Protein AF-A0A161XFU1-F1 (afdb_monomer_lite)

Radius of gyration: 14.38 Å; chains: 1; bounding box: 30×26×40 Å

Organism: Pseudomonas fluorescens (NCBI:txid294)

Structure (mmCIF, N/CA/C/O backbone):
data_AF-A0A161XFU1-F1
#
_entry.id   AF-A0A161XFU1-F1
#
loop_
_atom_site.group_PDB
_atom_site.id
_atom_site.type_symbol
_atom_site.label_atom_id
_atom_site.label_alt_id
_atom_site.label_comp_id
_atom_site.label_asym_id
_atom_site.label_entity_id
_atom_site.label_seq_id
_atom_site.pdbx_PDB_ins_code
_atom_site.Cartn_x
_atom_site.Cartn_y
_atom_site.Cartn_z
_atom_site.occupancy
_atom_site.B_iso_or_equiv
_atom_site.auth_seq_id
_atom_site.auth_comp_id
_atom_site.auth_asym_id
_atom_site.auth_atom_id
_atom_site.pdbx_PDB_model_num
ATOM 1 N N . MET A 1 1 ? -3.200 -2.781 -22.031 1.00 53.62 1 MET A N 1
ATOM 2 C CA . MET A 1 1 ? -1.734 -2.933 -21.898 1.00 53.62 1 MET A CA 1
ATOM 3 C C . MET A 1 1 ? -1.191 -1.640 -21.330 1.00 53.62 1 MET A C 1
ATOM 5 O O . MET A 1 1 ? -1.473 -0.599 -21.905 1.00 53.62 1 MET A O 1
ATOM 9 N N . ILE A 1 2 ? -0.491 -1.700 -20.198 1.00 64.25 2 ILE A N 1
ATOM 10 C CA . ILE A 1 2 ? 0.211 -0.540 -19.637 1.00 64.25 2 ILE A CA 1
ATOM 11 C C . ILE A 1 2 ? 1.514 -0.381 -20.426 1.00 64.25 2 ILE A C 1
ATOM 13 O O . ILE A 1 2 ? 2.242 -1.356 -20.609 1.00 64.25 2 ILE A O 1
ATOM 17 N N . THR A 1 3 ? 1.764 0.816 -20.952 1.00 75.44 3 THR A N 1
ATOM 18 C CA . THR A 1 3 ? 2.994 1.145 -21.682 1.00 75.44 3 THR A CA 1
ATOM 19 C C . THR A 1 3 ? 4.200 1.005 -20.747 1.00 75.44 3 THR A C 1
ATOM 21 O O . THR A 1 3 ? 4.110 1.464 -19.606 1.00 75.44 3 THR A O 1
ATOM 24 N N . PRO A 1 4 ? 5.319 0.395 -21.184 1.00 80.19 4 PRO A N 1
ATOM 25 C CA . PRO A 1 4 ? 6.513 0.295 -20.352 1.00 80.19 4 PRO A CA 1
ATOM 26 C C . PRO A 1 4 ? 7.020 1.688 -19.964 1.00 80.19 4 PRO A C 1
ATOM 28 O O . PRO A 1 4 ? 7.076 2.598 -20.794 1.00 80.19 4 PRO A O 1
ATOM 31 N N . LEU A 1 5 ? 7.364 1.848 -18.686 1.00 86.00 5 LEU A N 1
ATOM 32 C CA . LEU A 1 5 ? 7.934 3.085 -18.163 1.00 86.00 5 LEU A CA 1
ATOM 33 C C . LEU A 1 5 ? 9.345 3.319 -18.714 1.00 86.00 5 LEU A C 1
ATOM 35 O O . LEU A 1 5 ? 10.086 2.375 -18.985 1.00 86.00 5 LEU A O 1
ATOM 39 N N . SER A 1 6 ? 9.736 4.590 -18.824 1.00 91.50 6 SER A N 1
ATOM 40 C CA . SER A 1 6 ? 11.137 4.941 -19.049 1.00 91.50 6 SER A CA 1
ATOM 41 C C . SER A 1 6 ? 11.985 4.577 -17.826 1.00 91.50 6 SER A C 1
ATOM 43 O O . SER A 1 6 ? 11.494 4.557 -16.695 1.00 91.50 6 SER A O 1
ATOM 45 N N . GLU A 1 7 ? 13.283 4.350 -18.033 1.00 88.06 7 GLU A N 1
ATOM 46 C CA . GLU A 1 7 ? 14.216 4.088 -16.928 1.00 88.06 7 GLU A CA 1
ATOM 47 C C . GLU A 1 7 ? 14.230 5.222 -15.899 1.00 88.06 7 GLU A C 1
ATOM 49 O O . GLU A 1 7 ? 14.316 4.971 -14.700 1.00 88.06 7 GLU A O 1
ATOM 54 N N . GLU A 1 8 ? 14.102 6.471 -16.353 1.00 90.81 8 GLU A N 1
ATOM 55 C CA . GLU A 1 8 ? 14.011 7.628 -15.463 1.00 90.81 8 GLU A CA 1
ATOM 56 C C . GLU A 1 8 ? 12.753 7.574 -14.592 1.00 90.81 8 GLU A C 1
ATOM 58 O O . GLU A 1 8 ? 12.837 7.764 -13.383 1.00 90.81 8 GLU A O 1
ATOM 63 N N . ALA A 1 9 ? 11.594 7.234 -15.164 1.00 88.81 9 ALA A N 1
ATOM 64 C CA . ALA A 1 9 ? 10.366 7.085 -14.388 1.00 88.81 9 ALA A CA 1
ATOM 65 C C . ALA A 1 9 ? 10.479 5.950 -13.355 1.00 88.81 9 ALA A C 1
ATOM 67 O O . ALA A 1 9 ? 10.044 6.111 -12.215 1.00 88.81 9 ALA A O 1
ATOM 68 N N . ILE A 1 10 ? 11.111 4.829 -13.721 1.00 88.25 10 ILE A N 1
ATOM 69 C CA . ILE A 1 10 ? 11.397 3.730 -12.789 1.00 88.25 10 ILE A CA 1
ATOM 70 C C . ILE A 1 10 ? 12.285 4.219 -11.639 1.00 88.25 10 ILE A C 1
ATOM 72 O O . ILE A 1 10 ? 11.958 3.970 -10.478 1.00 88.25 10 ILE A O 1
ATOM 76 N N . ARG A 1 11 ? 13.367 4.953 -11.933 1.00 87.81 11 ARG A N 1
ATOM 77 C CA . ARG A 1 11 ? 14.250 5.530 -10.905 1.00 87.81 11 ARG A CA 1
ATOM 78 C C . ARG A 1 11 ? 13.501 6.472 -9.964 1.00 87.81 11 ARG A C 1
ATOM 80 O O . ARG A 1 11 ? 13.648 6.344 -8.753 1.00 87.81 11 ARG A O 1
ATOM 87 N N . LEU A 1 12 ? 12.679 7.374 -10.503 1.00 88.31 12 LEU A N 1
ATOM 88 C CA . LEU A 1 12 ? 11.903 8.337 -9.713 1.00 88.31 12 LEU A CA 1
ATOM 89 C C . LEU A 1 12 ? 10.894 7.653 -8.783 1.00 88.31 12 LEU A C 1
ATOM 91 O O . LEU A 1 12 ? 10.704 8.089 -7.649 1.00 88.31 12 LEU A O 1
ATOM 95 N N . LEU A 1 13 ? 10.263 6.568 -9.235 1.00 87.00 13 LEU A N 1
ATOM 96 C CA . LEU A 1 13 ? 9.339 5.792 -8.403 1.00 87.00 13 LEU A CA 1
ATOM 97 C C . LEU A 1 13 ? 10.064 4.977 -7.323 1.00 87.00 13 LEU A C 1
ATOM 99 O O . LEU A 1 13 ? 9.500 4.721 -6.260 1.00 87.00 13 LEU A O 1
ATOM 103 N N . GLN A 1 14 ? 11.324 4.612 -7.551 1.00 82.19 14 GLN A N 1
ATOM 104 C CA . GLN A 1 14 ? 12.184 3.913 -6.593 1.00 82.19 14 GLN A CA 1
ATOM 105 C C . GLN A 1 14 ? 12.874 4.876 -5.599 1.00 82.19 14 GLN A C 1
ATOM 107 O O . GLN A 1 14 ? 14.047 4.708 -5.271 1.00 82.19 14 GLN A O 1
ATOM 112 N N . PHE A 1 15 ? 12.161 5.893 -5.101 1.00 77.75 15 PHE A N 1
ATOM 113 C CA . PHE A 1 15 ? 12.719 6.934 -4.228 1.00 77.75 15 PHE A CA 1
ATOM 114 C C . PHE A 1 15 ? 12.565 6.654 -2.717 1.00 77.75 15 PHE A C 1
ATOM 116 O O . PHE A 1 15 ? 11.462 6.424 -2.200 1.00 77.75 15 PHE A O 1
ATOM 123 N N . GLY A 1 16 ? 13.674 6.792 -1.978 1.00 74.00 16 GLY A N 1
ATOM 124 C CA . GLY A 1 16 ? 13.762 6.629 -0.521 1.00 74.00 16 GLY A CA 1
ATOM 125 C C . GLY A 1 16 ? 13.770 5.156 -0.120 1.00 74.00 16 GLY A C 1
ATOM 126 O O . GLY A 1 16 ? 14.824 4.535 -0.054 1.00 74.00 16 GLY A O 1
ATOM 127 N N . ASN A 1 17 ? 12.577 4.600 0.078 1.00 66.38 17 ASN A N 1
ATOM 128 C CA . ASN A 1 17 ? 12.333 3.167 0.199 1.00 66.38 17 ASN A CA 1
ATOM 129 C C . ASN A 1 17 ? 11.638 2.733 -1.094 1.00 66.38 17 ASN A C 1
ATOM 131 O O . ASN A 1 17 ? 10.654 3.362 -1.490 1.00 66.38 17 ASN A O 1
ATOM 135 N N . SER A 1 18 ? 12.162 1.70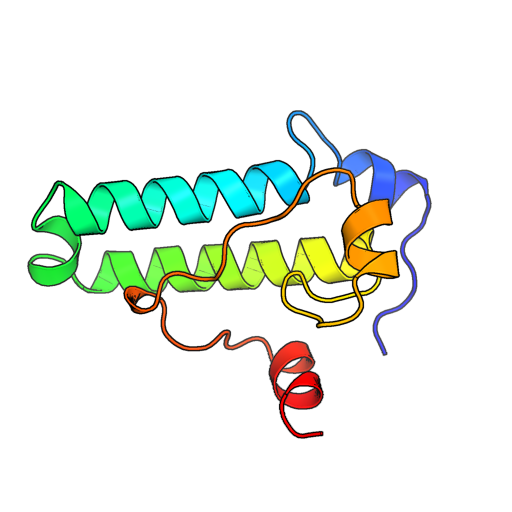6 -1.765 1.00 87.88 18 SER A N 1
ATOM 136 C CA . SER A 1 18 ? 11.613 1.168 -3.016 1.00 87.88 18 SER A CA 1
ATOM 137 C C . SER A 1 18 ? 10.091 1.000 -2.963 1.00 87.88 18 SER A C 1
ATOM 139 O O . SER A 1 18 ? 9.514 0.801 -1.890 1.00 87.88 18 SER A O 1
ATOM 141 N N . VAL A 1 19 ? 9.414 0.991 -4.117 1.00 90.56 19 VAL A N 1
ATOM 142 C CA . VAL A 1 19 ? 7.951 0.755 -4.163 1.00 90.56 19 VAL A CA 1
ATOM 143 C C . VAL A 1 19 ? 7.565 -0.536 -3.425 1.00 90.56 19 VAL A C 1
ATOM 145 O O . VAL A 1 19 ? 6.518 -0.618 -2.794 1.00 90.56 19 VAL A O 1
ATOM 148 N N . ASN A 1 20 ? 8.455 -1.530 -3.449 1.00 90.81 20 ASN A N 1
ATOM 149 C CA . ASN A 1 20 ? 8.309 -2.800 -2.735 1.00 90.81 20 ASN A CA 1
ATOM 150 C C . ASN A 1 20 ? 8.262 -2.585 -1.233 1.00 90.81 20 ASN A C 1
ATOM 152 O O . ASN A 1 20 ? 7.335 -3.042 -0.572 1.00 90.81 20 ASN A O 1
ATOM 156 N N . LYS A 1 21 ? 9.259 -1.866 -0.712 1.00 90.06 21 LYS A N 1
ATOM 157 C CA . LYS A 1 21 ? 9.381 -1.616 0.714 1.00 90.06 21 LYS A CA 1
ATOM 158 C C . LYS A 1 21 ? 8.229 -0.755 1.224 1.00 90.06 21 LYS A C 1
ATOM 160 O O . LYS A 1 21 ? 7.683 -1.065 2.270 1.00 90.06 21 LYS A O 1
ATOM 165 N N . ARG A 1 22 ? 7.782 0.238 0.448 1.00 92.69 22 ARG A N 1
ATOM 166 C CA . ARG A 1 22 ? 6.610 1.061 0.797 1.00 92.69 22 ARG A CA 1
ATOM 167 C C . ARG A 1 22 ? 5.313 0.259 0.851 1.00 92.69 22 ARG A C 1
ATOM 169 O O . ARG A 1 22 ? 4.523 0.456 1.767 1.00 92.69 22 ARG A O 1
ATOM 176 N N . LEU A 1 23 ? 5.085 -0.631 -0.117 1.00 94.75 23 LEU A N 1
ATOM 177 C CA . LEU A 1 23 ? 3.909 -1.504 -0.107 1.00 94.75 23 LEU A CA 1
ATOM 178 C C . LEU A 1 23 ? 3.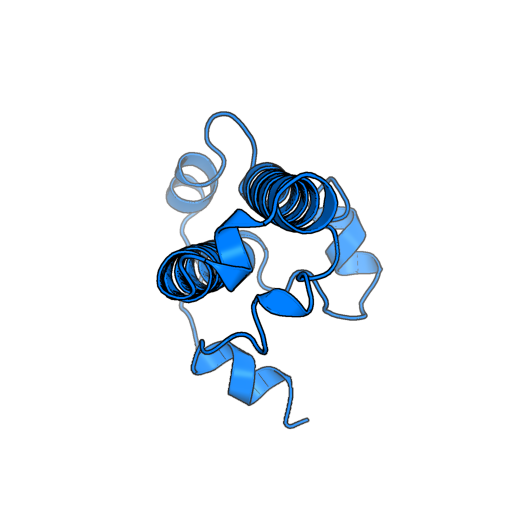947 -2.477 1.080 1.00 94.75 23 LEU A C 1
ATOM 180 O O . LEU A 1 23 ? 2.932 -2.690 1.735 1.00 94.75 23 LEU A O 1
ATOM 184 N N . ASP A 1 24 ? 5.119 -3.029 1.383 1.00 94.44 24 ASP A N 1
ATOM 185 C CA . ASP A 1 24 ? 5.326 -3.896 2.543 1.00 94.44 24 ASP A CA 1
ATOM 186 C C . ASP A 1 24 ? 5.078 -3.167 3.879 1.00 94.44 24 ASP A C 1
ATOM 188 O O . ASP A 1 24 ? 4.307 -3.651 4.705 1.00 94.44 24 ASP A O 1
ATOM 192 N N . GLU A 1 25 ? 5.657 -1.976 4.058 1.00 95.12 25 GLU A N 1
ATOM 193 C CA . GLU A 1 25 ? 5.484 -1.129 5.250 1.00 95.12 25 GLU A CA 1
ATOM 194 C C . GLU A 1 25 ? 4.028 -0.676 5.431 1.00 95.12 25 GLU A C 1
ATOM 196 O O . GLU A 1 25 ? 3.522 -0.658 6.551 1.00 95.12 25 GLU A O 1
ATOM 201 N N . HIS A 1 26 ? 3.321 -0.359 4.340 1.00 97.19 26 HIS A N 1
ATOM 202 C CA . HIS A 1 26 ? 1.889 -0.043 4.385 1.00 97.19 26 HIS A CA 1
ATOM 203 C C . HIS A 1 26 ? 1.070 -1.218 4.927 1.00 97.19 26 HIS A C 1
ATOM 205 O O . HIS A 1 26 ? 0.232 -1.046 5.812 1.00 97.19 26 HIS A O 1
ATOM 211 N N . ARG A 1 27 ? 1.335 -2.432 4.433 1.00 97.62 27 ARG A N 1
ATOM 212 C CA . ARG A 1 27 ? 0.632 -3.646 4.875 1.00 9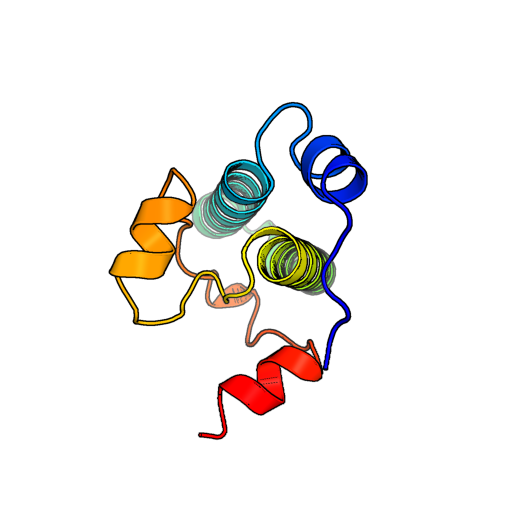7.62 27 ARG A CA 1
ATOM 213 C C . ARG A 1 27 ? 0.950 -3.996 6.326 1.00 97.62 27 ARG A C 1
ATOM 215 O O . ARG A 1 27 ? 0.043 -4.377 7.063 1.00 97.62 27 ARG A O 1
ATOM 222 N N . GLU A 1 28 ? 2.201 -3.820 6.746 1.00 97.81 28 GLU A N 1
ATOM 223 C CA . GLU A 1 28 ? 2.620 -3.967 8.144 1.00 97.81 28 GLU A CA 1
ATOM 224 C C . GLU A 1 28 ? 1.919 -2.952 9.059 1.00 97.81 28 GLU A C 1
ATOM 226 O O . GLU A 1 28 ? 1.402 -3.334 10.108 1.00 97.81 28 GLU A O 1
ATOM 231 N N . LEU A 1 29 ? 1.817 -1.685 8.641 1.00 98.06 29 LEU A N 1
ATOM 232 C CA . LEU A 1 29 ? 1.096 -0.648 9.380 1.00 98.06 29 LEU A CA 1
ATOM 233 C C . LEU A 1 29 ? -0.387 -1.001 9.551 1.00 98.06 29 LEU A C 1
ATOM 235 O O . LEU A 1 29 ? -0.908 -0.931 10.664 1.00 98.06 29 LEU A O 1
ATOM 239 N N . VAL A 1 30 ? -1.062 -1.405 8.470 1.00 98.38 30 VAL A N 1
ATOM 240 C CA . VAL A 1 30 ? -2.472 -1.825 8.517 1.00 98.38 30 VAL A CA 1
ATOM 241 C C . VAL A 1 30 ? -2.653 -2.985 9.492 1.00 98.38 30 VAL A C 1
ATOM 243 O O . VAL A 1 30 ? -3.516 -2.911 10.365 1.00 98.38 30 VAL A O 1
ATOM 246 N N . GLN A 1 31 ? -1.815 -4.019 9.391 1.00 98.19 31 GLN A N 1
ATOM 247 C CA . GLN A 1 31 ? -1.883 -5.172 10.285 1.00 98.19 31 GLN A CA 1
ATOM 248 C C . GLN A 1 31 ? -1.624 -4.775 11.745 1.00 98.19 31 GLN A C 1
ATOM 250 O O . GLN A 1 31 ? -2.322 -5.238 12.645 1.00 98.19 31 GLN A O 1
ATOM 255 N N . SER A 1 32 ? -0.661 -3.884 11.998 1.00 98.31 32 SER A N 1
ATOM 256 C CA . SER A 1 32 ? -0.375 -3.393 13.348 1.00 98.31 32 SER A CA 1
ATOM 257 C C . SER A 1 32 ? -1.563 -2.641 13.945 1.00 98.31 32 SER A C 1
ATOM 259 O O . SER A 1 32 ? -1.851 -2.827 15.127 1.00 98.31 32 SER A O 1
ATOM 261 N N . ILE A 1 33 ? -2.251 -1.807 13.159 1.00 98.19 33 ILE A N 1
ATOM 262 C CA . ILE A 1 33 ? -3.447 -1.076 13.604 1.00 98.19 33 ILE A CA 1
ATOM 263 C C . ILE A 1 33 ? -4.590 -2.050 13.897 1.00 98.19 33 ILE A C 1
ATOM 265 O O . ILE A 1 33 ? -5.220 -1.930 14.947 1.00 98.19 33 ILE A O 1
ATOM 269 N N . GLU A 1 34 ? -4.836 -3.010 13.002 1.00 97.50 34 GLU A N 1
ATOM 270 C CA . GLU A 1 34 ? -5.890 -4.020 13.156 1.00 97.50 34 GLU A CA 1
ATOM 271 C C . GLU A 1 34 ? -5.690 -4.867 14.418 1.00 97.50 34 GLU A C 1
ATOM 273 O O . GLU A 1 34 ? -6.631 -5.082 15.174 1.00 97.50 34 GLU A O 1
ATOM 278 N N . VAL A 1 35 ? -4.461 -5.329 14.662 1.00 97.62 35 VAL A N 1
ATOM 279 C CA . VAL A 1 35 ? -4.157 -6.230 15.784 1.00 97.62 35 VAL A CA 1
ATOM 280 C C . VAL A 1 35 ? -4.040 -5.481 17.113 1.00 97.62 35 VAL A C 1
ATOM 282 O O . VAL A 1 35 ? -4.343 -6.048 18.161 1.00 97.62 35 VAL A O 1
ATOM 285 N N . SER A 1 36 ? -3.596 -4.222 17.095 1.00 97.94 36 SER A N 1
ATOM 286 C CA . SER A 1 36 ? -3.257 -3.493 18.328 1.00 97.94 36 SER A CA 1
ATOM 287 C C . SER A 1 36 ? -4.330 -2.501 18.779 1.00 97.94 36 SER A C 1
ATOM 289 O O . SER A 1 36 ? -4.194 -1.920 19.854 1.00 97.94 36 SER A O 1
ATOM 291 N N . THR A 1 37 ? -5.369 -2.252 17.973 1.00 97.62 37 THR A N 1
ATOM 292 C CA . THR A 1 37 ? -6.385 -1.223 18.255 1.00 97.62 37 THR A CA 1
ATOM 293 C C . THR A 1 37 ? -7.782 -1.633 17.777 1.00 97.62 37 THR A C 1
ATOM 295 O O . THR A 1 37 ? -7.936 -2.531 16.959 1.00 97.62 37 THR A O 1
ATOM 298 N N . SER A 1 38 ? -8.813 -0.915 18.229 1.00 97.50 38 SER A N 1
ATOM 299 C CA . SER A 1 38 ? -10.193 -0.998 17.724 1.00 97.50 38 SER A CA 1
ATOM 300 C C . SER A 1 38 ? -10.499 0.008 16.601 1.00 97.50 38 SER A C 1
ATOM 302 O O . SER A 1 38 ? -11.651 0.155 16.196 1.00 97.50 38 SER A O 1
ATOM 304 N N . LEU A 1 39 ? -9.495 0.716 16.062 1.00 97.88 39 LEU A N 1
ATOM 305 C CA . LEU A 1 39 ? -9.718 1.855 15.160 1.00 97.88 39 LEU A CA 1
ATOM 306 C C . LEU A 1 39 ? -10.576 1.492 13.939 1.00 97.88 39 LEU A C 1
ATOM 308 O O . LEU A 1 39 ? -11.467 2.250 13.555 1.00 97.88 39 LEU A O 1
ATOM 312 N N . PHE A 1 40 ? -10.329 0.335 13.326 1.00 97.25 40 PHE A N 1
ATOM 313 C CA . PHE A 1 40 ? -11.038 -0.078 12.115 1.00 97.25 40 PHE A CA 1
ATOM 314 C C . PHE A 1 40 ? -12.498 -0.475 12.355 1.00 97.25 40 PHE A C 1
ATOM 316 O O . PHE A 1 40 ? -13.315 -0.291 11.453 1.00 97.25 40 PHE A O 1
ATOM 323 N N . SER A 1 41 ? -12.854 -0.951 13.551 1.00 96.19 41 SER A N 1
ATOM 324 C CA . SER A 1 41 ? -14.254 -1.223 13.895 1.00 96.19 41 SER A CA 1
ATOM 325 C C . SER A 1 41 ? -14.999 0.055 14.285 1.00 96.19 41 SER A C 1
ATOM 327 O O . SER A 1 41 ? -16.147 0.244 13.889 1.00 96.19 41 SER A O 1
ATOM 329 N N . GLU A 1 42 ? -14.340 0.973 14.994 1.00 97.88 42 GLU A N 1
ATOM 330 C CA . GLU A 1 42 ? -14.932 2.251 15.412 1.00 97.88 42 GLU A CA 1
ATOM 331 C C . GLU A 1 42 ? -15.096 3.246 14.259 1.00 97.88 42 GLU A C 1
ATOM 333 O O . GLU A 1 42 ? -16.017 4.070 14.250 1.00 97.88 42 GLU A O 1
ATOM 338 N N . LYS A 1 43 ? -14.181 3.200 13.287 1.00 97.44 43 LYS A N 1
ATOM 339 C CA . LYS A 1 43 ? -14.098 4.138 12.163 1.00 97.44 43 LYS A CA 1
ATOM 340 C C . LYS A 1 43 ? -13.835 3.377 10.851 1.00 97.44 43 LYS A C 1
ATOM 342 O O . LYS A 1 43 ? -12.749 3.493 10.278 1.00 97.44 43 LYS A O 1
ATOM 347 N N . PRO A 1 44 ? -14.842 2.660 10.307 1.00 95.06 44 PRO A N 1
ATOM 348 C CA . PRO A 1 44 ? -14.670 1.793 9.133 1.00 95.06 44 PRO A CA 1
ATOM 349 C C . PRO A 1 44 ? -14.156 2.503 7.874 1.00 95.06 44 PRO A C 1
ATOM 351 O O . PRO A 1 44 ? -13.534 1.890 7.011 1.00 95.06 44 PRO A O 1
ATOM 354 N N . TRP A 1 45 ? -14.369 3.816 7.763 1.00 97.00 45 TRP A N 1
ATOM 355 C CA . TRP A 1 45 ? -13.880 4.617 6.642 1.00 97.00 45 TRP A CA 1
ATOM 356 C C . TRP A 1 45 ? -12.342 4.634 6.537 1.00 97.00 45 TRP A C 1
ATOM 358 O O . TRP A 1 45 ? -11.816 4.769 5.431 1.00 97.00 45 TRP A O 1
ATOM 368 N N . HIS A 1 46 ? -11.609 4.416 7.639 1.00 97.88 46 HIS A N 1
ATOM 369 C CA . HIS A 1 46 ? -10.152 4.254 7.591 1.00 97.88 46 HIS A CA 1
ATOM 370 C C . HIS A 1 46 ? -9.735 3.027 6.780 1.00 97.88 46 HIS A C 1
ATOM 372 O O . HIS A 1 46 ? -8.783 3.118 6.007 1.00 97.88 46 HIS A O 1
ATOM 378 N N . VAL A 1 47 ? -10.469 1.914 6.892 1.00 98.06 47 VAL A N 1
ATOM 379 C CA . VAL A 1 47 ? -10.204 0.699 6.107 1.00 98.06 47 VAL A CA 1
ATOM 380 C C . VAL A 1 47 ? -10.313 1.008 4.616 1.00 98.06 47 VAL A C 1
ATOM 382 O O . VAL A 1 47 ? -9.413 0.676 3.849 1.00 98.06 47 VAL A O 1
ATOM 385 N N . SER A 1 48 ? -11.357 1.736 4.208 1.00 97.19 48 SER A N 1
ATOM 386 C CA . SER A 1 48 ? -11.552 2.151 2.813 1.00 97.19 48 SER A CA 1
ATOM 387 C C . SER A 1 48 ? -10.402 3.013 2.274 1.00 97.19 48 SER A C 1
ATOM 389 O O . SER A 1 48 ? -9.988 2.831 1.124 1.00 97.19 48 SER A O 1
ATOM 391 N N . HIS A 1 49 ? -9.853 3.933 3.078 1.00 97.88 49 HIS A N 1
ATOM 392 C CA . HIS A 1 49 ? -8.676 4.714 2.672 1.00 97.88 49 HIS A CA 1
ATOM 393 C C . HIS A 1 49 ? -7.421 3.853 2.563 1.00 97.88 49 HIS A C 1
ATOM 395 O O . HIS A 1 49 ? -6.722 3.940 1.554 1.00 97.88 49 HIS A O 1
ATOM 401 N N . MET A 1 50 ? -7.163 2.999 3.554 1.00 98.31 50 MET A N 1
ATOM 402 C CA . MET A 1 50 ? -5.998 2.112 3.563 1.00 98.31 50 MET A CA 1
ATOM 403 C C . MET A 1 50 ? -6.035 1.118 2.396 1.00 98.31 50 MET A C 1
ATOM 405 O O . MET A 1 50 ? -5.009 0.871 1.765 1.00 98.31 50 MET A O 1
ATOM 409 N N . ALA A 1 51 ? -7.218 0.601 2.050 1.00 98.31 51 ALA A N 1
ATOM 410 C CA . ALA A 1 51 ? -7.414 -0.271 0.895 1.00 98.31 51 ALA A CA 1
ATOM 411 C C . ALA A 1 51 ? -7.130 0.470 -0.418 1.00 98.31 51 ALA A C 1
ATOM 413 O O . A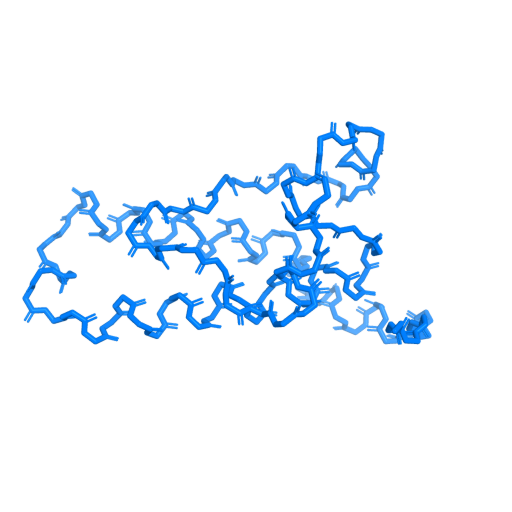LA A 1 51 ? -6.453 -0.056 -1.294 1.00 98.31 51 ALA A O 1
ATOM 414 N N . THR A 1 52 ? -7.585 1.721 -0.535 1.00 98.06 52 THR A N 1
A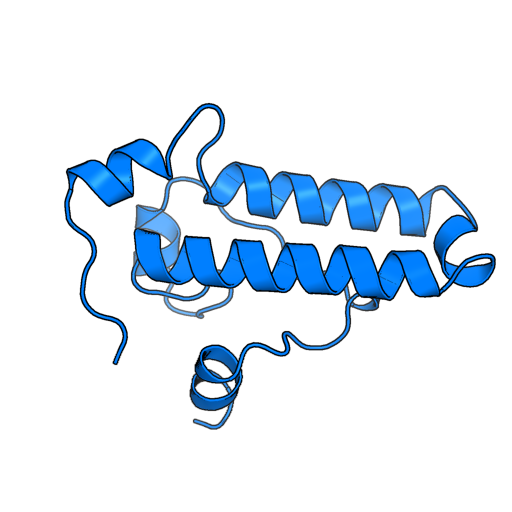TOM 415 C CA . THR A 1 52 ? -7.323 2.560 -1.717 1.00 98.06 52 THR A CA 1
ATOM 416 C C . THR A 1 52 ? -5.832 2.890 -1.863 1.00 98.06 52 THR A C 1
ATOM 418 O O . THR A 1 52 ? -5.307 2.918 -2.976 1.00 98.06 52 THR A O 1
ATOM 421 N N . GLN A 1 53 ? -5.128 3.116 -0.751 1.00 97.94 53 GLN A N 1
ATOM 422 C CA . GLN A 1 53 ? -3.677 3.310 -0.748 1.00 97.94 53 GLN A CA 1
ATOM 423 C C . GLN A 1 53 ? -2.923 2.033 -1.143 1.00 97.94 53 GLN A C 1
ATOM 425 O O . GLN A 1 53 ? -1.989 2.117 -1.939 1.00 97.94 53 GLN A O 1
ATOM 430 N N . ASP A 1 54 ? -3.349 0.861 -0.655 1.00 98.06 54 ASP A N 1
ATOM 431 C CA . ASP A 1 54 ? -2.767 -0.425 -1.062 1.00 98.06 54 ASP A CA 1
ATOM 432 C C . ASP A 1 54 ? -2.970 -0.663 -2.565 1.00 98.06 54 ASP A C 1
ATOM 434 O O . ASP A 1 54 ? -2.002 -0.954 -3.262 1.00 98.06 54 ASP A O 1
ATOM 438 N N . ASP A 1 55 ? -4.179 -0.427 -3.095 1.00 97.69 55 ASP A N 1
ATOM 439 C CA . ASP A 1 55 ? -4.473 -0.513 -4.534 1.00 97.69 55 ASP A CA 1
ATOM 440 C C . ASP A 1 55 ? -3.540 0.405 -5.346 1.00 97.69 55 ASP A C 1
ATOM 442 O O . ASP A 1 55 ? -2.937 -0.012 -6.334 1.00 97.69 55 ASP A O 1
ATOM 446 N N . TYR A 1 56 ? -3.351 1.655 -4.916 1.00 97.00 56 TYR A N 1
ATOM 447 C CA . TYR A 1 56 ? -2.436 2.580 -5.588 1.00 97.00 56 TYR A CA 1
ATOM 448 C C . TYR A 1 56 ? -0.981 2.083 -5.576 1.00 97.00 56 TYR A C 1
ATOM 450 O O . TYR A 1 56 ? -0.299 2.116 -6.604 1.00 97.00 56 TYR A O 1
ATOM 458 N N . LEU A 1 57 ? -0.505 1.571 -4.440 1.00 9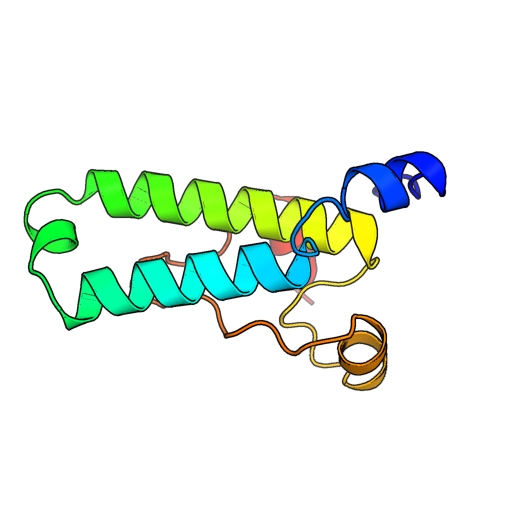5.69 57 LEU A N 1
ATOM 459 C CA . LEU A 1 57 ? 0.842 1.012 -4.313 1.00 95.69 57 LEU A CA 1
ATOM 460 C C . LEU A 1 57 ? 1.015 -0.275 -5.135 1.00 95.69 57 LEU A C 1
ATOM 462 O O . LEU A 1 57 ? 2.076 -0.473 -5.726 1.00 95.69 57 LEU A O 1
ATOM 466 N N . MET A 1 58 ? -0.022 -1.110 -5.253 1.00 94.81 58 MET A N 1
ATOM 467 C CA . MET A 1 58 ? -0.032 -2.269 -6.153 1.00 94.81 58 MET A CA 1
ATOM 468 C C . MET A 1 58 ? 0.109 -1.849 -7.619 1.00 94.81 58 MET A C 1
ATOM 470 O O . MET A 1 58 ? 0.888 -2.459 -8.350 1.00 94.81 58 MET A O 1
ATOM 474 N N . ARG A 1 59 ? -0.582 -0.784 -8.052 1.00 94.44 59 ARG A N 1
ATOM 475 C CA . ARG A 1 59 ? -0.424 -0.227 -9.406 1.00 94.44 59 ARG A CA 1
ATOM 476 C C . ARG A 1 59 ? 1.008 0.241 -9.649 1.00 94.44 59 ARG A C 1
ATOM 478 O O . ARG A 1 59 ? 1.599 -0.124 -10.660 1.00 94.44 59 ARG A O 1
ATOM 485 N N . LEU A 1 60 ? 1.589 1.004 -8.721 1.00 93.12 60 LEU A N 1
ATOM 486 C CA . LEU A 1 60 ? 2.986 1.436 -8.840 1.00 93.12 60 LEU A CA 1
ATOM 487 C C . LEU A 1 60 ? 3.943 0.242 -8.893 1.00 93.12 60 LEU A C 1
ATOM 489 O O . LEU A 1 60 ? 4.881 0.242 -9.687 1.00 93.12 60 LEU A O 1
ATOM 493 N N . PHE A 1 61 ? 3.697 -0.789 -8.081 1.00 92.62 61 PHE A N 1
ATOM 494 C CA . PHE A 1 61 ? 4.489 -2.014 -8.098 1.00 92.62 61 PHE A CA 1
ATOM 495 C C . PHE A 1 61 ? 4.437 -2.665 -9.485 1.00 92.62 61 PHE A C 1
ATOM 497 O O . PHE A 1 61 ? 5.483 -2.957 -10.063 1.00 92.62 61 PHE A O 1
ATOM 504 N N . GLN A 1 62 ? 3.238 -2.824 -10.049 1.00 90.94 62 GLN A N 1
ATOM 505 C CA . GLN A 1 62 ? 3.050 -3.387 -11.383 1.00 90.94 62 GLN A CA 1
ATOM 506 C C . GLN A 1 62 ? 3.755 -2.557 -12.459 1.00 90.94 62 GLN A C 1
ATOM 508 O O . GLN A 1 62 ? 4.395 -3.130 -13.338 1.00 90.94 62 GLN A O 1
ATOM 513 N N . MET A 1 63 ? 3.691 -1.227 -12.379 1.00 90.12 63 MET A N 1
ATOM 514 C CA . MET A 1 63 ? 4.327 -0.342 -13.357 1.00 90.12 63 MET A CA 1
ATOM 515 C C . MET A 1 63 ? 5.856 -0.429 -13.313 1.00 90.12 63 MET A C 1
ATOM 517 O O . MET A 1 63 ? 6.507 -0.354 -14.352 1.00 90.12 63 MET A O 1
ATOM 521 N N . VAL A 1 64 ? 6.429 -0.586 -12.118 1.00 88.88 64 VAL A N 1
ATOM 522 C CA . VAL A 1 64 ? 7.882 -0.654 -11.914 1.00 88.88 64 VAL A CA 1
ATOM 523 C C . VAL A 1 64 ? 8.448 -2.039 -12.240 1.00 88.88 64 VAL A C 1
ATOM 525 O O . VAL A 1 64 ? 9.536 -2.127 -12.800 1.00 88.88 64 VAL A O 1
ATOM 528 N N . HIS A 1 65 ? 7.728 -3.114 -11.905 1.00 86.12 65 HIS A N 1
ATOM 529 C CA . HIS A 1 65 ? 8.246 -4.492 -11.986 1.00 86.12 65 HIS A CA 1
ATOM 530 C C . HIS A 1 65 ? 7.642 -5.330 -13.114 1.00 86.12 65 HIS A C 1
ATOM 532 O O . HIS A 1 65 ? 8.162 -6.396 -13.438 1.00 86.12 65 HIS A O 1
ATOM 538 N N . GLY A 1 66 ? 6.535 -4.890 -13.714 1.00 85.88 66 GLY A N 1
ATOM 539 C CA . GLY A 1 66 ? 5.827 -5.646 -14.752 1.00 85.88 66 GLY A CA 1
ATOM 540 C C . GLY A 1 66 ? 5.148 -6.927 -14.247 1.00 85.88 66 GLY A C 1
ATOM 541 O O . GLY A 1 66 ? 4.836 -7.816 -15.046 1.00 85.88 66 GLY A O 1
ATOM 542 N N . CYS A 1 67 ? 4.939 -7.058 -12.936 1.00 87.56 67 CYS A N 1
ATOM 543 C CA . CYS A 1 67 ? 4.197 -8.152 -12.311 1.00 87.56 67 CYS A CA 1
ATOM 544 C C . CYS A 1 67 ? 3.478 -7.688 -11.046 1.00 87.56 67 CYS A C 1
ATOM 546 O O . CYS A 1 67 ? 3.821 -6.648 -10.484 1.00 87.56 67 CYS A O 1
ATOM 548 N N . TRP A 1 68 ? 2.517 -8.476 -10.575 1.00 90.00 68 TRP A N 1
ATOM 549 C CA . TRP A 1 68 ? 1.846 -8.240 -9.295 1.00 90.00 68 TRP A CA 1
ATOM 550 C C . TRP A 1 68 ? 2.638 -8.813 -8.107 1.00 90.00 68 TRP A C 1
ATOM 552 O O . TRP A 1 68 ? 3.393 -9.775 -8.277 1.00 90.00 68 TRP A O 1
ATOM 562 N N . PRO A 1 69 ? 2.509 -8.234 -6.897 1.00 88.62 69 PRO A N 1
ATOM 563 C CA . PRO A 1 69 ? 3.279 -8.662 -5.720 1.00 88.62 69 PRO A CA 1
ATOM 564 C C . PRO A 1 69 ? 2.940 -10.084 -5.240 1.00 88.62 69 PRO A C 1
ATOM 566 O O . PRO A 1 69 ? 3.742 -10.720 -4.554 1.00 88.62 69 PRO A O 1
ATOM 569 N N . ASP A 1 70 ? 1.763 -10.581 -5.600 1.00 86.25 70 ASP A N 1
ATOM 570 C CA . ASP A 1 70 ? 1.217 -11.892 -5.269 1.00 86.25 70 ASP A CA 1
ATOM 571 C C . ASP A 1 70 ? 1.245 -12.884 -6.445 1.00 86.25 70 ASP A C 1
ATOM 573 O O . ASP A 1 70 ? 0.808 -14.025 -6.290 1.00 86.25 70 ASP A O 1
ATOM 577 N N . GLU A 1 71 ? 1.834 -12.508 -7.590 1.00 82.50 71 GLU A N 1
ATOM 578 C CA . GLU A 1 71 ? 2.053 -13.446 -8.693 1.00 82.50 71 GLU A CA 1
ATOM 579 C C . GLU A 1 71 ? 2.874 -14.662 -8.208 1.00 82.50 71 GLU A C 1
ATOM 581 O O . GLU A 1 71 ? 3.954 -14.502 -7.625 1.00 82.50 71 GLU A O 1
ATOM 586 N N . PRO A 1 72 ? 2.439 -15.904 -8.497 1.00 67.81 72 PRO A N 1
ATOM 587 C CA . PRO A 1 72 ? 3.096 -17.118 -8.005 1.00 67.81 72 PRO A CA 1
ATOM 588 C C . PRO A 1 72 ? 4.490 -17.350 -8.610 1.00 67.81 72 PRO A C 1
ATOM 590 O O . PRO A 1 72 ? 5.238 -18.213 -8.146 1.00 67.81 72 PRO A O 1
ATOM 593 N N . ASN A 1 73 ? 4.876 -16.588 -9.640 1.00 69.75 73 ASN A N 1
ATOM 594 C CA . ASN A 1 73 ? 6.163 -16.739 -10.307 1.00 69.75 73 ASN A CA 1
ATOM 595 C C . ASN A 1 73 ? 7.322 -16.249 -9.417 1.00 69.75 73 ASN A C 1
ATOM 597 O O . ASN A 1 73 ? 7.708 -15.078 -9.431 1.00 69.75 73 ASN A O 1
ATOM 601 N N . GLN A 1 74 ? 7.917 -17.190 -8.680 1.00 60.41 74 GLN A N 1
ATOM 602 C CA . GLN A 1 74 ? 9.027 -16.947 -7.755 1.00 60.41 74 GLN A CA 1
ATOM 603 C C . GLN A 1 74 ? 10.228 -16.236 -8.399 1.00 60.41 74 GLN A C 1
ATOM 605 O O . GLN A 1 74 ? 10.873 -15.431 -7.732 1.00 60.41 74 GLN A O 1
ATOM 610 N N . LYS A 1 75 ? 10.513 -16.467 -9.692 1.00 62.06 75 LYS A N 1
ATOM 611 C CA . LYS A 1 75 ? 11.643 -15.811 -10.375 1.00 62.06 75 LYS A CA 1
ATOM 612 C C . LYS A 1 75 ? 11.450 -14.300 -10.481 1.00 62.06 75 LYS A C 1
ATOM 614 O O . LYS A 1 75 ? 12.396 -13.556 -10.247 1.00 62.06 75 LYS A O 1
ATOM 619 N N . LYS A 1 76 ? 10.228 -13.847 -10.779 1.00 61.22 76 LYS A N 1
ATOM 620 C CA . LYS A 1 76 ? 9.917 -12.412 -10.816 1.00 61.22 76 LYS A CA 1
ATOM 621 C C . LYS A 1 76 ? 9.965 -11.800 -9.418 1.00 61.22 76 LYS A C 1
ATOM 623 O O . LYS A 1 76 ? 10.557 -10.744 -9.255 1.00 61.22 76 LYS A O 1
ATOM 628 N N . ARG A 1 77 ? 9.449 -12.504 -8.402 1.00 62.03 77 ARG A N 1
ATOM 629 C CA . ARG A 1 77 ? 9.496 -12.058 -6.995 1.00 62.03 77 ARG A CA 1
ATOM 630 C C . ARG A 1 77 ? 10.922 -11.894 -6.458 1.00 62.03 77 ARG A C 1
ATOM 632 O O . ARG A 1 77 ? 11.165 -11.002 -5.657 1.00 62.03 77 ARG A O 1
ATOM 639 N N . MET A 1 78 ? 11.868 -12.728 -6.897 1.00 59.09 78 MET A N 1
ATOM 640 C CA . MET A 1 78 ? 13.277 -12.601 -6.500 1.00 59.09 78 MET A CA 1
ATOM 641 C C . MET A 1 78 ? 13.992 -11.419 -7.168 1.00 59.09 78 MET A C 1
ATOM 643 O O . MET A 1 78 ? 14.913 -10.865 -6.575 1.00 59.09 78 MET A O 1
ATOM 647 N N . MET A 1 79 ? 13.565 -10.992 -8.364 1.00 60.94 79 MET A N 1
ATOM 648 C CA . MET A 1 79 ? 14.161 -9.835 -9.048 1.00 60.94 79 MET A CA 1
ATOM 649 C C . MET A 1 79 ? 13.811 -8.492 -8.395 1.00 60.94 79 MET A C 1
ATOM 651 O O . MET A 1 79 ? 14.546 -7.526 -8.582 1.00 60.94 79 MET A O 1
ATOM 655 N N . THR A 1 80 ? 12.719 -8.406 -7.631 1.00 63.31 80 THR A N 1
ATOM 656 C CA . THR A 1 80 ? 12.247 -7.130 -7.069 1.00 63.31 80 THR A CA 1
ATOM 657 C C . THR A 1 80 ? 12.938 -6.741 -5.749 1.00 63.31 80 THR A C 1
ATOM 659 O O . THR A 1 80 ? 12.738 -5.641 -5.235 1.00 63.31 80 THR A O 1
ATOM 662 N N . GLY A 1 81 ? 13.820 -7.602 -5.227 1.00 62.97 81 GLY A N 1
ATOM 663 C CA . GLY A 1 81 ? 14.766 -7.286 -4.152 1.00 62.97 81 GLY A CA 1
ATOM 664 C C . GLY A 1 81 ? 14.299 -7.627 -2.735 1.00 62.97 81 GLY A C 1
ATOM 665 O O . GLY A 1 81 ? 15.149 -7.953 -1.915 1.00 62.97 81 GLY A O 1
ATOM 666 N N . LEU A 1 82 ? 12.990 -7.628 -2.439 1.00 66.06 82 LEU A N 1
ATOM 667 C CA . LEU A 1 82 ? 12.431 -8.071 -1.148 1.00 66.06 82 LEU A CA 1
ATOM 668 C C . LEU A 1 82 ? 10.994 -8.609 -1.302 1.00 66.06 82 LEU A C 1
ATOM 670 O O . LEU A 1 82 ? 10.221 -8.063 -2.093 1.00 66.06 82 LEU A O 1
ATOM 674 N N . PRO A 1 83 ? 10.595 -9.644 -0.536 1.00 76.88 83 PRO A N 1
ATOM 675 C CA . PRO A 1 83 ? 9.219 -10.118 -0.537 1.00 76.88 83 PRO A CA 1
ATOM 676 C C . PRO A 1 83 ? 8.290 -9.065 0.077 1.00 76.88 83 PRO A C 1
ATOM 678 O O . PRO A 1 83 ? 8.514 -8.601 1.190 1.00 76.88 83 PRO A O 1
ATOM 681 N N . VAL A 1 84 ? 7.217 -8.726 -0.635 1.00 88.62 84 VAL A N 1
ATOM 682 C CA . VAL A 1 84 ? 6.104 -7.937 -0.093 1.00 88.62 84 VAL A CA 1
ATOM 683 C C . VAL A 1 84 ? 5.158 -8.878 0.657 1.00 88.62 84 VAL A C 1
ATOM 685 O O . VAL A 1 84 ? 4.805 -9.940 0.129 1.00 88.62 84 VAL A O 1
ATOM 688 N N . ARG A 1 85 ? 4.736 -8.506 1.874 1.00 91.50 85 ARG A N 1
ATOM 689 C CA . ARG A 1 85 ? 3.701 -9.235 2.631 1.00 91.50 85 ARG A CA 1
ATOM 690 C C . ARG A 1 85 ? 2.394 -9.364 1.848 1.00 91.50 85 ARG A C 1
ATOM 692 O O . ARG A 1 85 ? 2.075 -8.523 1.009 1.00 91.50 85 ARG A O 1
ATOM 699 N N . ALA A 1 86 ? 1.617 -10.405 2.140 1.00 93.50 86 ALA A N 1
ATOM 700 C CA . ALA A 1 86 ? 0.278 -10.558 1.575 1.00 93.50 86 ALA A CA 1
ATOM 701 C C . ALA A 1 86 ? -0.620 -9.375 1.967 1.00 93.50 86 ALA A C 1
ATOM 703 O O . ALA A 1 86 ? -0.427 -8.759 3.016 1.00 93.50 86 ALA A O 1
ATOM 704 N N . ARG A 1 87 ? -1.597 -9.056 1.115 1.00 95.88 87 ARG A N 1
ATOM 705 C CA . ARG A 1 87 ? -2.586 -8.019 1.415 1.00 95.88 87 ARG A CA 1
ATOM 706 C C . ARG A 1 87 ? -3.396 -8.429 2.660 1.00 95.88 87 ARG A C 1
ATOM 708 O O . ARG A 1 87 ? -3.931 -9.538 2.660 1.00 95.88 87 ARG A O 1
ATOM 715 N N . PRO A 1 88 ? -3.502 -7.578 3.698 1.00 97.25 88 PRO A N 1
ATOM 716 C CA . PRO A 1 88 ? -4.336 -7.865 4.864 1.00 97.25 88 PRO A CA 1
ATOM 717 C C . PRO A 1 88 ? -5.801 -8.083 4.473 1.00 97.25 88 PRO A C 1
ATOM 719 O O . PRO A 1 88 ? -6.355 -7.309 3.690 1.00 97.25 88 PRO A O 1
ATOM 722 N N . SER A 1 89 ? -6.446 -9.106 5.039 1.00 96.81 89 SER A N 1
ATOM 723 C CA . SER A 1 89 ? -7.827 -9.483 4.697 1.00 96.81 89 SER A CA 1
ATOM 724 C C . SER A 1 89 ? -8.835 -8.367 4.959 1.00 96.81 89 SER A C 1
ATOM 726 O O . SER A 1 89 ? -9.812 -8.242 4.223 1.00 96.81 89 SER A O 1
ATOM 728 N N . ILE A 1 90 ? -8.579 -7.517 5.958 1.00 97.31 90 ILE A N 1
ATOM 729 C CA . ILE A 1 90 ? -9.436 -6.373 6.282 1.00 97.31 90 ILE A CA 1
ATOM 730 C C . ILE A 1 90 ? -9.549 -5.358 5.138 1.00 97.31 90 ILE A C 1
ATOM 732 O O . ILE A 1 90 ? -10.550 -4.657 5.043 1.00 97.31 90 ILE A O 1
ATOM 736 N N . LEU A 1 91 ? -8.568 -5.305 4.229 1.00 97.88 91 LEU A N 1
ATOM 737 C CA . LEU A 1 91 ? -8.596 -4.411 3.067 1.00 97.88 91 LEU A CA 1
ATOM 738 C C . LEU A 1 91 ? -9.460 -4.937 1.910 1.00 97.88 91 LEU A C 1
ATOM 740 O O . LEU A 1 91 ? -9.597 -4.243 0.898 1.00 97.88 91 LEU A O 1
ATOM 744 N N . GLY A 1 92 ? -10.000 -6.155 2.028 1.00 95.94 92 GLY A N 1
ATOM 745 C CA . GLY A 1 92 ? -10.729 -6.831 0.959 1.00 95.94 92 GLY A CA 1
ATOM 746 C C . GLY A 1 92 ? -9.881 -7.064 -0.295 1.00 95.94 92 GLY A C 1
ATOM 747 O O . GLY A 1 92 ? -8.651 -6.960 -0.278 1.00 95.94 92 GLY A O 1
ATOM 748 N N . GLU A 1 93 ? -10.549 -7.376 -1.403 1.00 94.88 93 GLU A N 1
ATOM 749 C CA . GLU A 1 93 ? -9.901 -7.560 -2.704 1.00 94.88 93 GLU A CA 1
ATOM 750 C C . GLU A 1 93 ? -9.368 -6.233 -3.274 1.00 94.88 93 GLU A C 1
ATOM 752 O O . GLU A 1 93 ? -9.912 -5.156 -3.018 1.00 94.88 93 GLU A O 1
ATOM 757 N N . CYS A 1 94 ? -8.299 -6.309 -4.071 1.00 95.94 94 CYS A N 1
ATOM 758 C CA . CYS A 1 94 ? -7.781 -5.156 -4.806 1.00 95.94 94 CYS A CA 1
ATOM 759 C C . CYS A 1 94 ? -8.758 -4.761 -5.922 1.00 95.94 94 CYS A C 1
ATOM 761 O O . CYS A 1 94 ? -9.158 -5.599 -6.732 1.00 95.94 94 CYS A O 1
ATOM 763 N N . ARG A 1 95 ? -9.134 -3.476 -5.984 1.00 95.44 95 ARG A N 1
ATOM 764 C CA . ARG A 1 95 ? -10.195 -2.985 -6.885 1.00 95.44 95 ARG A CA 1
ATOM 765 C C . ARG A 1 95 ? -9.674 -2.353 -8.174 1.00 95.44 95 ARG A C 1
ATOM 767 O O . ARG A 1 95 ? -10.438 -1.718 -8.903 1.00 95.44 95 ARG A O 1
ATOM 774 N N . LEU A 1 96 ? -8.387 -2.508 -8.480 1.00 94.69 96 LEU A N 1
ATOM 775 C CA . LEU A 1 96 ? -7.832 -2.047 -9.750 1.00 94.69 96 LEU A CA 1
ATOM 776 C C . LEU A 1 96 ? -8.423 -2.856 -10.923 1.00 94.69 96 LEU A C 1
ATOM 778 O O . LEU A 1 96 ? -8.320 -4.087 -10.922 1.00 94.69 96 LEU A O 1
ATOM 782 N N . PRO A 1 97 ? -8.964 -2.211 -11.972 1.00 91.81 97 PRO A N 1
ATOM 783 C CA . PRO A 1 97 ? -9.490 -2.916 -13.143 1.00 91.81 97 PRO A CA 1
ATOM 784 C C . PRO A 1 97 ? -8.457 -3.818 -13.833 1.00 91.81 97 PRO A C 1
ATOM 786 O O . PRO A 1 97 ? -8.774 -4.928 -14.257 1.00 91.81 97 PRO A O 1
ATOM 789 N N . GLU A 1 98 ? -7.208 -3.361 -13.931 1.00 89.62 98 GLU A N 1
ATOM 790 C CA . GLU A 1 98 ? -6.105 -4.125 -14.521 1.00 89.62 98 GLU A CA 1
ATOM 791 C C . GLU A 1 98 ? -5.667 -5.328 -13.669 1.00 89.62 98 GLU A C 1
ATOM 793 O O . GLU A 1 98 ? -5.074 -6.265 -14.202 1.00 89.62 98 GLU A O 1
ATOM 798 N N . TYR A 1 99 ? -5.972 -5.318 -12.367 1.00 89.62 99 TYR A N 1
ATOM 799 C CA . TYR A 1 99 ? -5.716 -6.437 -11.463 1.00 89.62 99 TYR A CA 1
ATOM 800 C C . TYR A 1 99 ? -6.833 -7.482 -11.548 1.00 89.62 99 TYR A C 1
ATOM 802 O O . TYR A 1 99 ? -6.553 -8.671 -11.652 1.00 89.62 99 TYR A O 1
ATOM 810 N N . ALA A 1 100 ? -8.100 -7.062 -11.619 1.00 84.75 100 ALA A N 1
ATOM 811 C CA . ALA A 1 100 ? -9.230 -7.984 -11.784 1.00 84.75 100 ALA A CA 1
ATOM 812 C C . ALA A 1 100 ? -9.112 -8.851 -13.058 1.00 84.75 100 ALA A C 1
ATOM 814 O O . ALA A 1 100 ? -9.450 -10.034 -13.072 1.00 84.75 100 ALA A O 1
ATOM 815 N N . GLN A 1 101 ? -8.557 -8.289 -14.137 1.00 78.00 101 GLN A N 1
ATOM 816 C CA . GLN A 1 101 ? -8.267 -9.035 -15.370 1.00 78.00 101 GLN A CA 1
ATOM 817 C C . GLN A 1 101 ? -7.164 -10.093 -15.198 1.00 78.00 101 GLN A C 1
ATOM 819 O O . GLN A 1 101 ? -7.084 -11.027 -15.997 1.00 78.00 101 GLN A O 1
ATOM 824 N N . HIS A 1 102 ? -6.301 -9.939 -14.191 1.00 69.50 102 HIS A N 1
ATOM 825 C CA . HIS A 1 102 ? -5.224 -10.874 -13.880 1.00 69.50 102 HIS A CA 1
ATOM 826 C C . HIS A 1 102 ? -5.722 -12.088 -13.087 1.00 69.50 102 HIS A C 1
ATOM 828 O O . HIS A 1 102 ? -5.273 -13.198 -13.352 1.00 69.50 102 HIS A O 1
ATOM 834 N N . THR A 1 103 ? -6.666 -11.895 -12.163 1.00 63.78 103 THR A N 1
ATOM 835 C CA . THR A 1 103 ? -7.190 -12.959 -11.287 1.00 63.78 103 THR A CA 1
ATOM 836 C C . THR A 1 103 ? -8.270 -13.830 -11.934 1.00 63.78 103 THR A C 1
ATOM 838 O O . THR A 1 103 ? -8.563 -14.906 -11.426 1.00 63.78 103 THR A O 1
ATOM 841 N N . THR A 1 104 ? -8.846 -13.409 -13.065 1.00 57.06 104 THR A N 1
ATOM 842 C CA . THR A 1 104 ? -9.895 -14.160 -13.791 1.00 57.06 104 THR A CA 1
ATOM 843 C C . THR A 1 104 ? -9.317 -15.161 -14.816 1.00 57.06 104 THR A C 1
ATOM 845 O O . THR A 1 104 ? -9.975 -15.493 -15.801 1.00 57.06 104 THR A O 1
ATOM 848 N N . ARG A 1 105 ? -8.065 -15.607 -14.648 1.00 42.44 105 ARG A N 1
ATOM 849 C CA . ARG A 1 105 ? -7.391 -16.567 -15.541 1.00 42.44 105 ARG A CA 1
ATOM 850 C C . ARG A 1 105 ? -7.045 -17.866 -14.838 1.00 42.44 105 ARG A C 1
ATOM 852 O O . ARG A 1 105 ? -6.595 -17.795 -13.676 1.00 42.44 105 ARG A O 1
#

Foldseek 3Di:
DDDADDPVVLVVCCPDPGLQVVLQVLQVVVVCCVVPHCCCVVPVVVLVVSLVVNLVSQVSVCNNQVDGLPPPPVVSNVVSPDRRDDHDCSNPDRPDPVVVVVVVD

Secondary structure (DSSP, 8-state):
-PPPPPHHHHHHHT-SS-HHHHHHHHHHHHHHHHHH-SHHHH-THHHHHHHHHHHHHHHHHHHHHSS-TT-S-HHHHHHTSSPPPPPPGGG-S---HHHHHHHT-

Sequence (105 aa):
MITPLSEEAIRLLQFGNSVNKRLDEHRELVQSIEVSTSLFSEKPWHVSHMATQDDYLMRLFQMVHGCWPDEPNQKKRMMTGLPVRARPSILGECRLPEYAQHTTR

pLDDT: mean 87.2, std 13.04, range [42.44, 98.38]